Protein AF-A0AAV4E1U3-F1 (afdb_monomer_lite)

Secondary structure (DSSP, 8-state):
------HHHHHHHHHHH---HHHHHHHS-S-HHHHHHHHHHHHHHHHHHHHHHHHHHHHHHT------------SS-PPPP-EEE------TTTS-HHHHHT--GGGG--EEESSSS---

Radius of gyration: 37.72 Å; chains: 1; bounding box: 60×47×99 Å

Organism: NCBI:txid259542

pLDDT: mean 74.16, std 12.24, range [35.31, 95.44]

Sequence (120 aa):
MTKHTTAKDVIHEFTQSTSMHGVQHTMGHKSVWRRMVWSVLVIGFVAWAAHNVYHIVSDYNNNPVQTSVSSEYQSKMNFPAVTVCNLNRIRQSKAPQYLVRNLPSYIMVGKVDFGHGLVC

InterPro domains:
  IPR001873 Epithelial sodium channel [PF00858] (14-98)
  IPR001873 Epithelial sodium channel [PTHR11690] (5-97)

Structure (mmCIF, N/CA/C/O backbone):
data_AF-A0AAV4E1U3-F1
#
_entry.id   AF-A0AAV4E1U3-F1
#
loop_
_atom_site.group_PDB
_atom_site.id
_atom_site.type_symbol
_atom_site.label_atom_id
_atom_site.label_alt_id
_atom_site.label_comp_id
_atom_site.label_asym_id
_atom_site.label_entity_id
_atom_site.label_seq_id
_atom_site.pdbx_PDB_ins_code
_atom_site.Cartn_x
_atom_site.Cartn_y
_atom_site.Cartn_z
_atom_site.occupancy
_atom_site.B_iso_or_equiv
_atom_site.auth_seq_id
_atom_site.auth_comp_id
_atom_site.auth_asym_id
_atom_site.auth_atom_id
_atom_site.pdbx_PDB_model_num
ATOM 1 N N . MET A 1 1 ? -2.174 18.648 -46.207 1.00 35.31 1 MET A N 1
ATOM 2 C CA . MET A 1 1 ? -1.005 17.911 -46.734 1.00 35.31 1 MET A CA 1
ATOM 3 C C . MET A 1 1 ? -0.502 17.001 -45.624 1.00 35.31 1 MET A C 1
ATOM 5 O O . MET A 1 1 ? 0.053 17.489 -44.649 1.00 35.31 1 MET A O 1
ATOM 9 N N . THR A 1 2 ? -0.823 15.711 -45.691 1.00 46.22 2 THR A N 1
ATOM 10 C CA . THR A 1 2 ? -0.491 14.703 -44.674 1.00 46.22 2 THR A CA 1
ATOM 11 C C . THR A 1 2 ? 1.002 14.389 -44.735 1.00 46.22 2 THR A C 1
ATOM 13 O O . THR A 1 2 ? 1.466 13.700 -45.641 1.00 46.22 2 THR A O 1
ATOM 16 N N . LYS A 1 3 ? 1.780 14.951 -43.805 1.00 50.06 3 LYS A N 1
ATOM 17 C CA . LYS A 1 3 ? 3.215 14.676 -43.692 1.00 50.06 3 LYS A CA 1
ATOM 18 C C . LYS A 1 3 ? 3.355 13.219 -43.242 1.00 50.06 3 LYS A C 1
ATOM 20 O O . LYS A 1 3 ? 3.004 12.889 -42.115 1.00 50.06 3 LYS A O 1
ATOM 25 N N . HIS A 1 4 ? 3.794 12.335 -44.135 1.00 53.50 4 HIS A N 1
ATOM 26 C CA . HIS A 1 4 ? 4.155 10.968 -43.767 1.00 53.50 4 HIS A CA 1
ATOM 27 C C . HIS A 1 4 ? 5.456 11.027 -42.964 1.00 53.50 4 HIS A C 1
ATOM 29 O O . HIS A 1 4 ? 6.548 10.910 -43.514 1.00 53.50 4 HIS A O 1
ATOM 35 N N . THR A 1 5 ? 5.338 11.292 -41.665 1.00 60.22 5 THR A N 1
ATOM 36 C CA . THR A 1 5 ? 6.466 11.293 -40.739 1.00 60.22 5 THR A CA 1
ATOM 37 C C . THR A 1 5 ? 6.929 9.850 -40.605 1.00 60.22 5 THR A C 1
ATOM 39 O O . THR A 1 5 ? 6.261 9.013 -39.998 1.00 60.22 5 THR A O 1
ATOM 42 N N . THR A 1 6 ? 8.042 9.524 -41.255 1.00 74.38 6 THR A N 1
ATOM 43 C CA . THR A 1 6 ? 8.615 8.182 -41.181 1.00 74.38 6 THR A CA 1
ATOM 44 C C . THR A 1 6 ? 9.016 7.920 -39.730 1.00 74.38 6 THR A C 1
ATOM 46 O O . THR A 1 6 ? 9.484 8.830 -39.049 1.00 74.38 6 THR A O 1
ATOM 49 N N . ALA A 1 7 ? 8.883 6.682 -39.238 1.00 70.75 7 ALA A N 1
ATOM 50 C CA . ALA A 1 7 ? 9.243 6.332 -37.855 1.00 70.75 7 ALA A CA 1
ATOM 51 C C . ALA A 1 7 ? 10.664 6.793 -37.470 1.00 70.75 7 ALA A C 1
ATOM 53 O O . ALA A 1 7 ? 10.923 7.149 -36.326 1.00 70.75 7 ALA A O 1
ATOM 54 N N . LYS A 1 8 ? 11.576 6.852 -38.448 1.00 68.06 8 LYS A N 1
ATOM 55 C CA . LYS A 1 8 ? 12.935 7.381 -38.293 1.00 68.06 8 LYS A CA 1
ATOM 56 C C . LYS A 1 8 ? 12.973 8.872 -37.943 1.00 68.06 8 LYS A C 1
ATOM 58 O O . LYS A 1 8 ? 13.766 9.247 -37.088 1.00 68.06 8 LYS A O 1
ATOM 63 N N . ASP A 1 9 ? 12.124 9.687 -38.562 1.00 73.00 9 ASP A N 1
ATOM 64 C CA . ASP A 1 9 ? 12.058 11.133 -38.313 1.00 73.00 9 ASP A CA 1
ATOM 65 C C . ASP A 1 9 ? 11.474 11.411 -36.931 1.00 73.00 9 ASP A C 1
ATOM 67 O O . ASP A 1 9 ? 12.013 12.215 -36.177 1.00 73.00 9 ASP A O 1
ATOM 71 N N . VAL A 1 10 ? 10.437 10.653 -36.566 1.00 74.25 10 VAL A N 1
ATOM 72 C CA . VAL A 1 10 ? 9.807 10.704 -35.245 1.00 74.25 10 VAL A CA 1
ATOM 73 C C . VAL A 1 10 ? 10.829 10.354 -34.160 1.00 74.25 10 VAL A C 1
ATOM 75 O O . VAL A 1 10 ? 11.049 11.127 -33.236 1.00 74.25 10 VAL A O 1
ATOM 78 N N . ILE A 1 11 ? 11.536 9.230 -34.300 1.00 70.88 11 ILE A N 1
ATOM 79 C CA . ILE A 1 11 ? 12.568 8.807 -33.339 1.00 70.88 11 ILE A CA 1
ATOM 80 C C . ILE A 1 11 ? 13.720 9.820 -33.263 1.00 70.88 11 ILE A C 1
ATOM 82 O O . ILE A 1 11 ? 14.253 10.060 -32.178 1.00 70.88 11 ILE A O 1
ATOM 86 N N . HIS A 1 12 ? 14.108 10.426 -34.387 1.00 69.19 12 HIS A N 1
ATOM 87 C CA . HIS A 1 12 ? 15.159 11.440 -34.422 1.00 69.19 12 HIS A CA 1
ATOM 88 C C . HIS A 1 12 ? 14.745 12.715 -33.671 1.00 69.19 12 HIS A C 1
ATOM 90 O O . HIS A 1 12 ? 15.510 13.225 -32.853 1.00 69.19 12 HIS A O 1
ATOM 96 N N . GLU A 1 13 ? 13.517 13.189 -33.882 1.00 70.62 13 GLU A N 1
ATOM 97 C CA . GLU A 1 13 ? 12.947 14.349 -33.190 1.00 70.62 13 GLU A CA 1
ATOM 98 C C . GLU A 1 13 ? 12.749 14.081 -31.689 1.00 70.62 13 GLU A C 1
ATOM 100 O O . GLU A 1 13 ? 13.098 14.918 -30.854 1.00 70.62 13 GLU A O 1
ATOM 105 N N . PHE A 1 14 ? 12.309 12.874 -31.315 1.00 66.56 14 PHE A N 1
ATOM 106 C CA . PHE A 1 14 ? 12.202 12.450 -29.914 1.00 66.56 14 PHE A CA 1
ATOM 107 C C . PHE A 1 14 ? 13.565 12.334 -29.222 1.00 66.56 14 PHE A C 1
ATOM 109 O O . PHE A 1 14 ? 13.703 12.718 -28.065 1.00 66.56 14 PHE A O 1
ATOM 116 N N . THR A 1 15 ? 14.596 11.855 -29.920 1.00 66.94 15 THR A N 1
ATOM 117 C CA . THR A 1 15 ? 15.953 11.741 -29.353 1.00 66.94 15 THR A CA 1
ATOM 118 C C . THR A 1 15 ? 16.602 13.107 -29.117 1.00 66.94 15 THR A 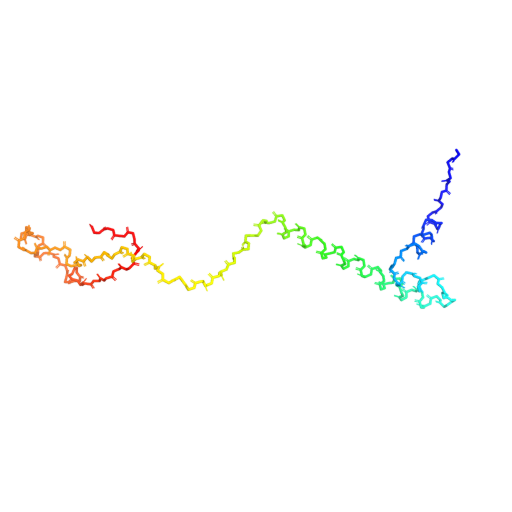C 1
ATOM 120 O O . THR A 1 15 ? 17.406 13.259 -28.199 1.00 66.94 15 THR A O 1
ATOM 123 N N . GLN A 1 16 ? 16.263 14.102 -29.940 1.00 66.81 16 GLN A N 1
ATOM 124 C CA . GLN A 1 16 ? 16.759 15.476 -29.819 1.00 66.81 16 GLN A CA 1
ATOM 125 C C . GLN A 1 16 ? 15.995 16.285 -28.760 1.00 66.81 16 GLN A C 1
ATOM 127 O O . GLN A 1 16 ? 16.597 17.112 -28.084 1.00 66.81 16 GLN A O 1
ATOM 132 N N . SER A 1 17 ? 14.689 16.046 -28.609 1.00 63.25 17 SER A N 1
ATOM 133 C CA . SER A 1 17 ? 13.814 16.808 -27.705 1.00 63.25 17 SER A CA 1
ATOM 134 C C . SER A 1 17 ? 13.703 16.227 -26.293 1.00 63.25 17 SER A C 1
ATOM 136 O O . SER A 1 17 ? 13.259 16.925 -25.382 1.00 63.25 17 SER A O 1
ATOM 138 N N . THR A 1 18 ? 14.094 14.967 -26.077 1.00 67.12 18 THR A N 1
ATOM 139 C CA . THR A 1 18 ? 14.006 14.344 -24.755 1.00 67.12 18 THR A CA 1
ATOM 140 C C . THR A 1 18 ? 15.220 14.681 -23.882 1.00 67.12 18 THR A C 1
ATOM 142 O O . THR A 1 18 ? 16.368 14.524 -24.295 1.00 67.12 18 THR A O 1
ATOM 145 N N . SER A 1 19 ? 14.980 15.065 -22.624 1.00 63.28 19 SER A N 1
ATOM 146 C CA . SER A 1 19 ? 16.028 15.256 -21.602 1.00 63.28 19 SER A CA 1
ATOM 147 C C . SER A 1 19 ? 16.649 13.937 -21.113 1.00 63.28 19 SER A C 1
ATOM 149 O O . SER A 1 19 ? 17.448 13.928 -20.175 1.00 63.28 19 SER A O 1
ATOM 151 N N . MET A 1 20 ? 16.282 12.796 -21.706 1.00 61.09 20 MET A N 1
ATOM 152 C CA . MET A 1 20 ? 16.857 11.491 -21.391 1.00 61.09 20 MET A CA 1
ATOM 153 C C . MET A 1 20 ? 18.257 11.377 -22.014 1.00 61.09 20 MET A C 1
ATOM 155 O O . MET A 1 20 ? 18.430 10.926 -23.146 1.00 61.09 20 MET A O 1
ATOM 159 N N . HIS A 1 21 ? 19.267 11.779 -21.238 1.00 65.00 21 HIS A N 1
ATOM 160 C CA . HIS A 1 21 ? 20.677 11.921 -21.635 1.00 65.00 21 HIS A CA 1
ATOM 161 C C . HIS A 1 21 ? 21.285 10.663 -22.305 1.00 65.00 21 HIS A C 1
ATOM 163 O O . HIS A 1 21 ? 22.257 10.760 -23.052 1.00 65.00 21 HIS A O 1
ATOM 169 N N . GLY A 1 22 ? 20.709 9.473 -22.088 1.00 61.44 22 GLY A N 1
ATOM 170 C CA . GLY A 1 22 ? 21.175 8.213 -22.685 1.00 61.44 22 GLY A CA 1
ATOM 171 C C . GLY A 1 22 ? 20.806 8.006 -24.163 1.00 61.44 22 GLY A C 1
ATOM 172 O O . GLY A 1 22 ? 21.531 7.322 -24.888 1.00 61.44 22 GLY A O 1
ATOM 173 N N . VAL A 1 23 ? 19.718 8.608 -24.659 1.00 64.31 23 VAL A N 1
ATOM 174 C CA . VAL A 1 23 ? 19.243 8.354 -26.038 1.00 64.31 23 VAL A CA 1
ATOM 175 C C . VAL A 1 23 ? 20.165 9.013 -27.071 1.00 64.31 23 VAL A C 1
ATOM 177 O O . VAL A 1 23 ? 20.459 8.428 -28.115 1.00 64.31 23 VAL A O 1
ATOM 180 N N . GLN A 1 24 ? 20.748 10.167 -26.738 1.00 64.19 24 GLN A N 1
ATOM 181 C CA . GLN A 1 24 ? 21.707 10.883 -27.588 1.00 64.19 24 GLN A CA 1
ATOM 182 C C . GLN A 1 24 ? 22.990 10.068 -27.853 1.00 64.19 24 GLN A C 1
ATOM 184 O O . GLN A 1 24 ? 23.518 10.069 -28.970 1.00 64.19 24 GLN A O 1
ATOM 189 N N . HIS A 1 25 ? 23.451 9.280 -26.872 1.00 64.56 25 HIS A N 1
ATOM 190 C CA . HIS A 1 25 ? 24.597 8.369 -27.026 1.00 64.56 25 HIS A CA 1
ATOM 191 C C . HIS A 1 25 ? 24.319 7.179 -27.958 1.00 64.56 25 HIS A C 1
ATOM 193 O O . HIS A 1 25 ? 25.249 6.574 -28.498 1.00 64.56 25 HIS A O 1
ATOM 199 N N . THR A 1 26 ? 23.042 6.879 -28.203 1.00 63.28 26 THR A N 1
ATOM 200 C CA . THR A 1 26 ? 22.609 5.797 -29.092 1.00 63.28 26 THR A CA 1
ATOM 201 C C . THR A 1 26 ? 22.675 6.214 -30.570 1.00 63.28 26 THR A C 1
ATOM 203 O O . THR A 1 26 ? 22.784 5.361 -31.448 1.00 63.28 26 THR A O 1
ATOM 206 N N . MET A 1 27 ? 22.665 7.517 -30.881 1.00 62.31 27 MET A N 1
ATOM 207 C CA . MET A 1 27 ? 22.671 8.019 -32.267 1.00 62.31 27 MET A CA 1
ATOM 208 C C . MET A 1 27 ? 23.988 8.695 -32.693 1.00 62.31 27 MET A C 1
ATOM 210 O O . MET A 1 27 ? 24.282 8.724 -33.884 1.00 62.31 27 MET A O 1
ATOM 214 N N . GLY A 1 28 ? 24.816 9.181 -31.759 1.00 62.91 28 GLY A N 1
ATOM 215 C CA . GLY A 1 28 ? 26.007 9.994 -32.069 1.00 62.91 28 GLY A CA 1
ATOM 216 C C . GLY A 1 28 ? 27.315 9.252 -32.398 1.00 62.91 28 GLY A C 1
ATOM 217 O O . GLY A 1 28 ? 28.338 9.892 -32.638 1.00 62.91 28 GLY A O 1
ATOM 218 N N . HIS A 1 29 ? 27.353 7.916 -32.391 1.00 64.12 29 HIS A N 1
ATOM 219 C CA . HIS A 1 29 ? 28.615 7.165 -32.437 1.00 64.12 29 HIS A CA 1
ATOM 220 C C . HIS A 1 29 ? 28.777 6.254 -33.666 1.00 64.12 29 HIS A C 1
ATOM 222 O O . HIS A 1 29 ? 27.928 5.415 -33.944 1.00 64.12 29 HIS A O 1
ATOM 228 N N . LYS A 1 30 ? 29.934 6.359 -34.353 1.00 63.34 30 LYS A N 1
ATOM 229 C CA . LYS A 1 30 ? 30.292 5.541 -35.535 1.00 63.34 30 LYS A CA 1
ATOM 230 C C . LYS A 1 30 ? 30.435 4.037 -35.255 1.00 63.34 30 LYS A C 1
ATOM 232 O O . LYS A 1 30 ? 30.302 3.241 -36.176 1.00 63.34 30 LYS A O 1
ATOM 237 N N . SER A 1 31 ? 30.733 3.640 -34.016 1.00 74.31 31 SER A N 1
ATOM 238 C CA . SER A 1 31 ? 30.904 2.225 -33.659 1.00 74.31 31 SER A CA 1
ATOM 239 C C . SER A 1 31 ? 29.560 1.570 -33.339 1.00 74.31 31 SER A C 1
ATOM 241 O O . SER A 1 31 ? 28.895 1.938 -32.367 1.00 74.31 31 SER A O 1
ATOM 243 N N . VAL A 1 32 ? 29.194 0.567 -34.141 1.00 75.31 32 VAL A N 1
ATOM 244 C CA . VAL A 1 32 ? 27.947 -0.208 -34.015 1.00 75.31 32 VAL A CA 1
ATOM 245 C C . VAL A 1 32 ? 27.850 -0.905 -32.654 1.00 75.31 32 VAL A C 1
ATOM 247 O O . VAL A 1 32 ? 26.779 -0.923 -32.055 1.00 75.31 32 VAL A O 1
ATOM 250 N N . TRP A 1 33 ? 28.969 -1.397 -32.112 1.00 78.25 33 TRP A N 1
ATOM 251 C CA . TRP A 1 33 ? 29.007 -2.060 -30.804 1.00 78.25 33 TRP A CA 1
ATOM 252 C C . TRP A 1 33 ? 28.522 -1.148 -29.673 1.00 78.25 33 TRP A C 1
ATOM 254 O O . TRP A 1 33 ? 27.635 -1.506 -28.901 1.00 78.25 33 TRP A O 1
ATOM 264 N N . ARG A 1 34 ? 29.052 0.078 -29.617 1.00 77.88 34 ARG A N 1
ATOM 265 C CA . ARG A 1 34 ? 28.685 1.049 -28.581 1.00 77.88 34 ARG A CA 1
ATOM 266 C C . ARG A 1 34 ? 27.208 1.437 -28.683 1.00 77.88 34 ARG A C 1
ATOM 268 O O . ARG A 1 34 ? 26.544 1.566 -27.662 1.00 77.88 34 ARG A O 1
ATOM 275 N N . ARG A 1 35 ? 26.679 1.552 -29.903 1.00 78.06 35 ARG A N 1
ATOM 276 C CA . ARG A 1 35 ? 25.256 1.814 -30.152 1.00 78.06 35 ARG A CA 1
ATOM 277 C C . ARG A 1 35 ? 24.354 0.688 -29.642 1.00 78.06 35 ARG A C 1
ATOM 279 O O . ARG A 1 35 ? 23.318 0.980 -29.051 1.00 78.06 35 ARG A O 1
ATOM 286 N N . MET A 1 36 ? 24.748 -0.571 -29.831 1.00 80.94 36 MET A N 1
ATOM 287 C CA . MET A 1 36 ? 23.991 -1.721 -29.323 1.00 80.94 36 MET A CA 1
A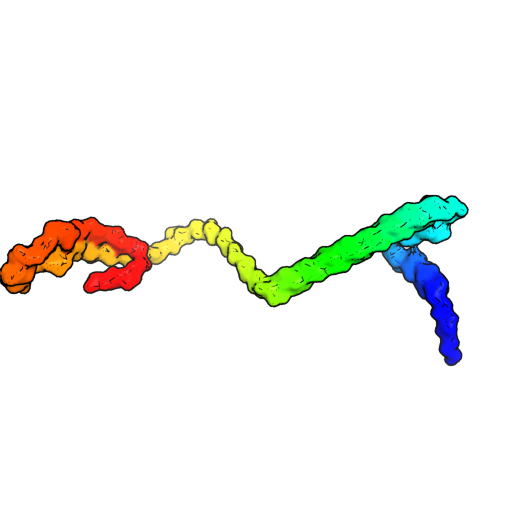TOM 288 C C . MET A 1 36 ? 23.957 -1.732 -27.796 1.00 80.94 36 MET A C 1
ATOM 290 O O . MET A 1 36 ? 22.878 -1.834 -27.223 1.00 80.94 36 MET A O 1
ATOM 294 N N . VAL A 1 37 ? 25.103 -1.532 -27.137 1.00 84.94 37 VAL A N 1
ATOM 295 C CA . VAL A 1 37 ? 25.179 -1.476 -25.666 1.00 84.94 37 VAL A CA 1
ATOM 296 C C . VAL A 1 37 ? 24.260 -0.388 -25.103 1.00 84.94 37 VAL A C 1
ATOM 298 O O . VAL A 1 37 ? 23.445 -0.671 -24.229 1.00 84.94 37 VAL A O 1
ATOM 301 N N . TRP A 1 38 ? 24.317 0.832 -25.644 1.00 80.56 38 TRP A N 1
ATOM 302 C CA . TRP A 1 38 ? 23.434 1.918 -25.202 1.00 80.56 38 TRP A CA 1
ATOM 303 C C . TRP A 1 38 ? 21.956 1.643 -25.491 1.00 80.56 38 TRP A C 1
ATOM 305 O O . TRP A 1 38 ? 21.114 1.944 -24.651 1.00 80.56 38 TRP A O 1
ATOM 315 N N . SER A 1 39 ? 21.638 1.003 -26.621 1.00 81.19 39 SER A N 1
ATOM 316 C CA . SER A 1 39 ? 20.259 0.610 -26.943 1.00 81.19 39 SER A CA 1
ATOM 317 C C . SER A 1 39 ? 19.712 -0.392 -25.926 1.00 81.19 39 SER A C 1
ATOM 319 O O . SER A 1 39 ? 18.609 -0.205 -25.421 1.00 81.19 39 SER A O 1
ATOM 321 N N . VAL A 1 40 ? 20.488 -1.430 -25.590 1.00 86.62 40 VAL A N 1
ATOM 322 C CA . VAL A 1 40 ? 20.085 -2.436 -24.595 1.00 86.62 40 VAL A CA 1
ATOM 323 C C . VAL A 1 40 ? 19.890 -1.796 -23.226 1.00 86.62 40 VAL A C 1
ATOM 325 O O . VAL A 1 40 ? 18.893 -2.076 -22.568 1.00 86.62 40 VAL A O 1
ATOM 328 N N . LEU A 1 41 ? 20.791 -0.901 -22.815 1.00 86.38 41 LEU A N 1
ATOM 329 C CA . LEU A 1 41 ? 20.664 -0.189 -21.544 1.00 86.38 41 LEU A CA 1
ATOM 330 C C . LEU A 1 41 ? 19.393 0.661 -21.496 1.00 86.38 41 LEU A C 1
ATOM 332 O O . LEU A 1 41 ? 18.632 0.558 -20.539 1.00 86.38 41 LEU A O 1
ATOM 336 N N . VAL A 1 42 ? 19.125 1.459 -22.533 1.00 84.81 42 VAL A N 1
ATOM 337 C CA . VAL A 1 42 ? 17.918 2.298 -22.598 1.00 84.81 42 VAL A CA 1
ATOM 338 C C . VAL A 1 42 ? 16.654 1.440 -22.563 1.00 84.81 42 VAL A C 1
ATOM 340 O O . VAL A 1 42 ? 15.750 1.729 -21.786 1.00 84.81 42 VAL A O 1
ATOM 343 N N . ILE A 1 43 ? 16.600 0.356 -23.342 1.00 86.81 43 ILE A N 1
ATOM 344 C CA . ILE A 1 43 ? 15.457 -0.569 -23.338 1.00 86.81 43 ILE A CA 1
ATOM 345 C C . ILE A 1 43 ? 15.281 -1.204 -21.952 1.00 86.81 43 ILE A C 1
ATOM 347 O O . ILE A 1 43 ? 14.161 -1.267 -21.449 1.00 86.81 43 ILE A O 1
ATOM 351 N N . GLY A 1 44 ? 16.376 -1.621 -21.312 1.00 91.31 44 GLY A N 1
ATOM 352 C CA . GLY A 1 44 ? 16.363 -2.176 -19.961 1.00 91.31 44 GLY A CA 1
ATOM 353 C C . GLY A 1 44 ? 15.808 -1.192 -18.931 1.00 91.31 44 GLY A C 1
ATOM 354 O O . GLY A 1 44 ? 14.918 -1.549 -18.162 1.00 91.31 44 GLY A O 1
ATOM 355 N N . PHE A 1 45 ? 16.261 0.065 -18.955 1.00 88.50 45 PHE A N 1
ATOM 356 C CA . PHE A 1 45 ? 15.746 1.107 -18.064 1.00 88.50 45 PHE A CA 1
ATOM 357 C C . PHE A 1 45 ? 14.267 1.411 -18.307 1.00 88.50 45 PHE A C 1
ATOM 359 O O . PHE A 1 45 ? 13.523 1.582 -17.345 1.00 88.50 45 PHE A O 1
ATOM 366 N N . VAL A 1 46 ? 13.818 1.438 -19.565 1.00 89.06 46 VAL A N 1
ATOM 367 C CA . VAL A 1 46 ? 12.403 1.657 -19.901 1.00 89.06 46 VAL A CA 1
ATOM 368 C C . VAL A 1 46 ? 11.534 0.506 -19.392 1.00 89.06 46 VAL A C 1
ATOM 370 O O . VAL A 1 46 ? 10.499 0.752 -18.773 1.00 89.06 46 VAL A O 1
ATOM 373 N N . ALA A 1 47 ? 11.962 -0.742 -19.593 1.00 93.00 47 ALA A N 1
ATOM 374 C CA . ALA A 1 47 ? 11.250 -1.911 -19.083 1.00 93.00 47 ALA A CA 1
ATOM 375 C C . ALA A 1 47 ? 11.180 -1.905 -17.547 1.00 93.00 47 ALA A C 1
ATOM 377 O O . ALA A 1 47 ? 10.117 -2.138 -16.970 1.00 93.00 47 ALA A O 1
ATOM 378 N N . TRP A 1 48 ? 12.289 -1.570 -16.883 1.00 93.62 48 TRP A N 1
ATOM 379 C CA . TRP A 1 48 ? 12.345 -1.452 -15.428 1.00 93.62 48 TRP A CA 1
ATOM 380 C C . TRP A 1 48 ? 11.429 -0.343 -14.905 1.00 93.62 48 TRP A C 1
ATOM 382 O O . TRP A 1 48 ? 10.680 -0.551 -13.951 1.00 93.62 48 TRP A O 1
ATOM 392 N N . ALA A 1 49 ? 11.441 0.827 -15.545 1.00 91.56 49 ALA A N 1
ATOM 393 C CA . ALA A 1 49 ? 10.568 1.938 -15.189 1.00 91.56 49 ALA A CA 1
ATOM 394 C C . ALA A 1 49 ? 9.088 1.555 -15.335 1.00 91.56 49 ALA A C 1
ATOM 396 O O . ALA A 1 49 ? 8.308 1.790 -14.416 1.00 91.56 49 ALA A O 1
ATOM 397 N N . ALA A 1 50 ? 8.709 0.897 -16.435 1.00 94.62 50 ALA A N 1
ATOM 398 C CA . ALA A 1 50 ? 7.345 0.410 -16.637 1.00 94.62 50 ALA A CA 1
ATOM 399 C C . ALA A 1 50 ? 6.920 -0.592 -15.549 1.00 94.62 50 ALA A C 1
ATOM 401 O O . ALA A 1 50 ? 5.807 -0.501 -15.031 1.00 94.62 50 ALA A O 1
ATOM 402 N N . HIS A 1 51 ? 7.817 -1.500 -15.151 1.00 95.44 51 HIS A N 1
ATOM 403 C CA . HIS A 1 51 ? 7.566 -2.437 -14.055 1.00 95.44 51 HIS A CA 1
ATOM 404 C C . HIS A 1 51 ? 7.344 -1.723 -12.711 1.00 95.44 51 HIS A C 1
ATOM 406 O O . HIS A 1 51 ? 6.411 -2.055 -11.983 1.00 95.44 51 HIS A O 1
ATOM 412 N N . ASN A 1 52 ? 8.148 -0.700 -12.402 1.00 93.25 52 ASN A N 1
ATOM 413 C CA . ASN A 1 52 ? 7.978 0.093 -11.181 1.00 93.25 52 ASN A CA 1
ATOM 414 C C . ASN A 1 52 ? 6.648 0.852 -11.181 1.00 93.25 52 ASN A C 1
ATOM 416 O O . ASN A 1 52 ? 5.940 0.843 -10.179 1.00 93.25 52 ASN A O 1
ATOM 420 N N . VAL A 1 53 ? 6.277 1.466 -12.307 1.00 95.38 53 VAL A N 1
ATOM 421 C CA . VAL A 1 53 ? 4.987 2.158 -12.443 1.00 95.38 53 VAL A CA 1
ATOM 422 C C . VAL A 1 53 ? 3.827 1.189 -12.227 1.00 95.38 53 VAL A C 1
ATOM 424 O O . VAL A 1 53 ? 2.897 1.521 -11.498 1.00 95.38 53 VAL A O 1
ATOM 427 N N . TYR A 1 54 ? 3.893 -0.018 -12.797 1.00 95.31 54 TYR A N 1
ATOM 428 C CA . TYR A 1 54 ? 2.887 -1.053 -12.557 1.00 95.31 54 TYR A CA 1
ATOM 429 C C . TYR A 1 54 ? 2.740 -1.370 -11.064 1.00 95.31 54 TYR A C 1
ATOM 431 O O . TYR A 1 54 ? 1.620 -1.412 -10.557 1.00 95.31 54 TYR A O 1
ATOM 439 N N . HIS A 1 55 ? 3.857 -1.535 -10.351 1.00 91.56 55 HIS A N 1
ATOM 440 C CA . HIS A 1 55 ? 3.844 -1.818 -8.917 1.00 91.56 55 HIS A CA 1
ATOM 441 C C . HIS A 1 55 ? 3.218 -0.675 -8.112 1.00 91.56 55 HIS A C 1
ATOM 443 O O . HIS A 1 55 ? 2.318 -0.912 -7.315 1.00 91.56 55 HIS A O 1
ATOM 449 N N . ILE A 1 56 ? 3.619 0.569 -8.392 1.00 90.75 56 ILE A N 1
ATOM 450 C CA . ILE A 1 56 ? 3.083 1.768 -7.732 1.00 90.75 56 ILE A CA 1
ATOM 451 C C . ILE A 1 56 ? 1.571 1.887 -7.955 1.00 90.75 56 ILE A C 1
ATOM 453 O O . ILE A 1 56 ? 0.827 2.170 -7.021 1.00 90.75 56 ILE A O 1
ATOM 457 N N . VAL A 1 57 ? 1.101 1.664 -9.186 1.00 91.88 57 VAL A N 1
ATOM 458 C CA . VAL A 1 57 ? -0.329 1.749 -9.523 1.00 91.88 57 VAL A CA 1
ATOM 459 C C . VAL A 1 57 ? -1.119 0.611 -8.879 1.00 91.88 57 VAL A C 1
ATOM 461 O O . VAL A 1 57 ? -2.210 0.841 -8.362 1.00 91.88 57 VAL A O 1
ATOM 464 N N . SER A 1 58 ? -0.575 -0.607 -8.882 1.00 90.56 58 SER A N 1
ATOM 465 C CA . SER A 1 58 ? -1.169 -1.755 -8.193 1.00 90.56 58 SER A CA 1
ATOM 466 C C . SER A 1 58 ? -1.306 -1.478 -6.697 1.00 90.56 58 SER A C 1
ATOM 468 O O . SER A 1 58 ? -2.390 -1.626 -6.136 1.00 90.56 58 SER A O 1
ATOM 470 N N . ASP A 1 59 ? -0.233 -1.009 -6.063 1.00 86.88 59 ASP A N 1
ATOM 471 C CA . ASP A 1 59 ? -0.226 -0.671 -4.645 1.00 86.88 59 ASP A CA 1
ATOM 472 C C . ASP A 1 59 ? -1.198 0.469 -4.338 1.00 86.88 59 ASP A C 1
ATOM 474 O O . ASP A 1 59 ? -1.914 0.390 -3.349 1.00 86.88 59 ASP A O 1
ATOM 478 N N . TYR A 1 60 ? -1.322 1.477 -5.205 1.00 85.69 60 TYR A N 1
ATOM 479 C CA . TYR A 1 60 ? -2.327 2.533 -5.060 1.00 85.69 60 TYR A CA 1
ATOM 480 C C . TYR A 1 60 ? -3.766 1.992 -5.137 1.00 85.69 60 TYR A C 1
ATOM 482 O O . TYR A 1 60 ? -4.599 2.314 -4.287 1.00 85.69 60 TYR A O 1
ATOM 490 N N . ASN A 1 61 ? -4.058 1.120 -6.107 1.00 87.19 61 ASN A N 1
ATOM 491 C CA . ASN A 1 61 ? -5.385 0.519 -6.285 1.00 87.19 61 ASN A CA 1
ATOM 492 C C . ASN A 1 61 ? -5.789 -0.409 -5.131 1.00 87.19 61 ASN A C 1
ATOM 494 O O . ASN A 1 61 ? -6.980 -0.600 -4.884 1.00 87.19 61 ASN A O 1
ATOM 498 N N . ASN A 1 62 ? -4.818 -0.954 -4.397 1.00 83.56 62 ASN A N 1
ATOM 499 C CA . ASN A 1 62 ? -5.067 -1.754 -3.200 1.00 83.56 62 ASN A CA 1
ATOM 500 C C . ASN A 1 62 ? -5.527 -0.917 -1.990 1.00 83.56 62 ASN A C 1
ATOM 502 O O . ASN A 1 62 ? -5.765 -1.482 -0.926 1.00 83.56 62 ASN A O 1
ATOM 506 N N . ASN A 1 63 ? -5.687 0.406 -2.143 1.00 72.19 63 ASN A N 1
ATOM 507 C CA . ASN A 1 63 ? -6.127 1.339 -1.099 1.00 72.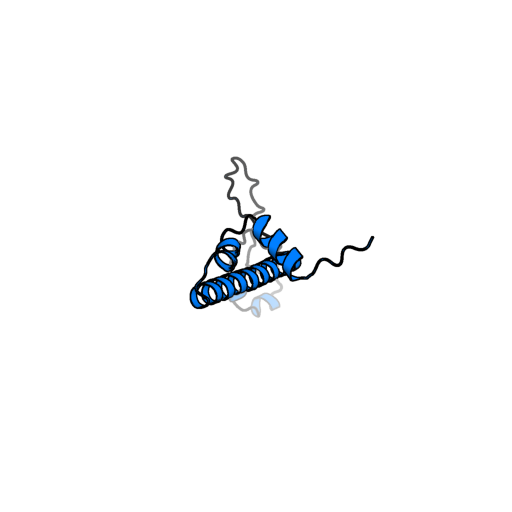19 63 ASN A CA 1
ATOM 508 C C . ASN A 1 63 ? -5.394 1.140 0.249 1.00 72.19 63 ASN A C 1
ATOM 510 O O . ASN A 1 63 ? -6.046 0.968 1.285 1.00 72.19 63 ASN A O 1
ATOM 514 N N . PRO A 1 64 ? -4.048 1.131 0.275 1.00 76.38 64 PRO A N 1
ATOM 515 C CA . PRO A 1 64 ? -3.296 0.890 1.493 1.00 76.38 64 PRO A CA 1
ATOM 516 C C . PRO A 1 64 ? -3.542 2.032 2.477 1.00 76.38 64 PRO A C 1
ATOM 518 O O . PRO A 1 64 ? -3.219 3.193 2.221 1.00 76.38 64 PRO A O 1
ATOM 521 N N . VAL A 1 65 ? -4.117 1.697 3.629 1.00 70.94 65 VAL A N 1
ATOM 522 C CA . VAL A 1 65 ? -4.372 2.662 4.696 1.00 70.94 65 VAL A CA 1
ATOM 523 C C . VAL A 1 65 ? -3.071 2.867 5.469 1.00 70.94 65 VAL A C 1
ATOM 525 O O . VAL A 1 65 ? -2.679 2.032 6.283 1.00 70.94 65 VAL A O 1
ATOM 528 N N . GLN A 1 66 ? -2.376 3.973 5.204 1.00 64.44 66 GLN A N 1
ATOM 529 C CA . GLN A 1 66 ? -1.182 4.333 5.966 1.00 64.44 66 GLN A CA 1
ATOM 530 C C . GLN A 1 66 ? -1.595 4.823 7.355 1.00 64.44 66 GLN A C 1
ATOM 532 O O . GLN A 1 66 ? -2.106 5.930 7.515 1.00 64.44 66 GLN A O 1
ATOM 537 N N . THR A 1 67 ? -1.395 3.983 8.370 1.00 70.19 67 THR A N 1
ATOM 538 C CA . THR A 1 67 ? -1.689 4.342 9.762 1.00 70.19 67 THR A CA 1
ATOM 539 C C . THR A 1 67 ? -0.474 5.041 10.364 1.00 70.19 67 THR A C 1
ATOM 541 O O . THR A 1 67 ? 0.504 4.398 10.738 1.00 70.19 67 THR A O 1
ATOM 544 N N . SER A 1 68 ? -0.516 6.369 10.454 1.00 60.16 68 SER A N 1
ATOM 545 C CA . SER A 1 68 ? 0.507 7.152 11.149 1.00 60.16 68 SER A CA 1
ATOM 546 C C . SER A 1 68 ? 0.259 7.118 12.660 1.00 60.16 68 SER A C 1
ATOM 548 O O . SER A 1 68 ? -0.698 7.721 13.146 1.00 60.16 68 SER A O 1
ATOM 550 N N . VAL A 1 69 ? 1.121 6.432 13.413 1.00 64.50 69 VAL A N 1
A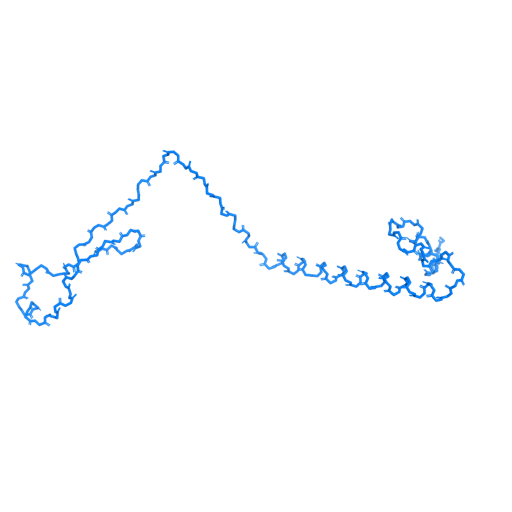TOM 551 C CA . VAL A 1 69 ? 1.080 6.435 14.883 1.00 64.50 69 VAL A CA 1
ATOM 552 C C . VAL A 1 69 ? 1.909 7.614 15.389 1.00 64.50 69 VAL A C 1
ATOM 554 O O . VAL A 1 69 ? 3.136 7.582 15.338 1.00 64.50 69 VAL A O 1
ATOM 557 N N . SER A 1 70 ? 1.236 8.664 15.859 1.00 68.25 70 SER A N 1
ATOM 558 C CA . SER A 1 70 ? 1.872 9.806 16.524 1.00 68.25 70 SER A CA 1
ATOM 559 C C . SER A 1 70 ? 1.636 9.715 18.031 1.00 68.25 70 SER A C 1
ATOM 561 O O . SER A 1 70 ? 0.493 9.604 18.474 1.00 68.25 70 SER A O 1
ATOM 563 N N . SER A 1 71 ? 2.712 9.738 18.820 1.00 65.81 71 SER A N 1
ATOM 564 C CA . SER A 1 71 ? 2.650 9.738 20.285 1.00 65.81 71 SER A CA 1
ATOM 565 C C . SER A 1 71 ? 2.710 11.174 20.793 1.00 65.81 71 SER A C 1
ATOM 567 O O . SER A 1 71 ? 3.791 11.716 21.019 1.00 65.81 71 SER A O 1
ATOM 569 N N . GLU A 1 72 ? 1.549 11.796 20.968 1.00 75.69 72 GLU A N 1
ATOM 570 C CA . GLU A 1 72 ? 1.443 13.123 21.570 1.00 75.69 72 GLU A CA 1
ATOM 571 C C . GLU A 1 72 ? 1.219 13.004 23.085 1.00 75.69 72 GLU A C 1
ATOM 573 O O . GLU A 1 72 ? 0.270 12.365 23.546 1.00 75.69 72 GLU A O 1
ATOM 578 N N . TYR A 1 73 ? 2.097 13.623 23.877 1.00 70.88 73 TYR A N 1
ATOM 579 C CA . TYR A 1 73 ? 1.946 13.688 25.329 1.00 70.88 73 TYR A CA 1
ATOM 580 C C . TYR A 1 73 ? 0.917 14.762 25.691 1.00 70.88 73 TYR A C 1
ATOM 582 O O . TYR A 1 73 ? 1.238 15.943 25.811 1.00 70.88 73 TYR A O 1
ATOM 590 N N . GLN A 1 74 ? -0.334 14.344 25.869 1.00 75.94 74 GLN A N 1
ATOM 591 C CA . GLN A 1 74 ? -1.406 15.229 26.318 1.00 75.94 74 GLN A CA 1
ATOM 592 C C . GLN A 1 74 ? -1.256 15.543 27.817 1.00 75.94 74 GLN A C 1
ATOM 594 O O . GLN A 1 74 ? -1.164 14.639 28.646 1.00 75.94 74 GLN A O 1
ATOM 599 N N . SER A 1 75 ? -1.257 16.832 28.179 1.00 76.12 75 SER A N 1
ATOM 600 C CA . SER A 1 75 ? -1.096 17.303 29.571 1.00 76.12 75 SER A CA 1
ATOM 601 C C . SER A 1 75 ? -2.306 17.007 30.467 1.00 76.12 75 SER A C 1
ATOM 603 O O . SER A 1 75 ? -2.190 16.990 31.692 1.00 76.12 75 SER A O 1
ATOM 605 N N . LYS A 1 76 ? -3.471 16.753 29.862 1.00 75.44 76 LYS A N 1
ATOM 606 C CA . LYS A 1 76 ? -4.686 16.278 30.527 1.00 75.44 76 LYS A CA 1
ATOM 607 C C . LYS A 1 76 ? -5.274 15.131 29.711 1.00 75.44 76 LYS A C 1
ATOM 609 O O . LYS A 1 76 ? -5.593 15.308 28.540 1.00 75.44 76 LYS A O 1
ATOM 614 N N . MET A 1 77 ? -5.434 13.973 30.342 1.00 80.81 77 MET A N 1
ATOM 615 C CA . MET A 1 77 ? -6.041 12.778 29.755 1.00 80.81 77 MET A CA 1
ATOM 616 C C . MET A 1 77 ? -7.243 12.368 30.606 1.00 80.81 77 MET A C 1
ATOM 618 O O . MET A 1 77 ? -7.171 12.401 31.835 1.00 80.81 77 MET A O 1
ATOM 622 N N . ASN A 1 78 ? -8.348 11.987 29.961 1.00 84.19 78 ASN A N 1
ATOM 623 C CA . ASN A 1 78 ? -9.498 11.440 30.673 1.00 84.19 78 ASN A CA 1
ATOM 624 C C . ASN A 1 78 ? -9.107 10.102 31.298 1.00 84.19 78 ASN A C 1
ATOM 626 O O . ASN A 1 78 ? -8.621 9.206 30.607 1.00 84.19 78 ASN A O 1
ATOM 630 N N . PHE A 1 79 ? -9.324 9.973 32.605 1.00 84.12 79 PHE A N 1
ATOM 631 C CA . PHE A 1 79 ? -9.104 8.710 33.293 1.00 84.12 79 PHE A CA 1
ATOM 632 C C . PHE A 1 79 ? -10.058 7.648 32.717 1.00 84.12 79 PHE A C 1
ATOM 634 O O . PHE A 1 79 ? -11.254 7.930 32.580 1.00 84.12 79 PHE A O 1
ATOM 641 N N . PRO A 1 80 ? -9.561 6.457 32.337 1.00 84.00 80 PRO A N 1
ATOM 642 C CA . PRO A 1 80 ? -10.401 5.427 31.746 1.00 84.00 80 PRO A CA 1
ATOM 643 C C . PRO A 1 80 ? -11.414 4.902 32.766 1.00 84.00 80 PRO A C 1
ATOM 645 O O . PRO A 1 80 ? -11.221 4.993 33.979 1.00 84.00 80 PRO A O 1
ATOM 648 N N . ALA A 1 81 ? -12.495 4.302 32.275 1.00 83.25 81 ALA A N 1
ATOM 649 C CA . ALA A 1 81 ? -13.415 3.587 33.146 1.00 83.25 81 ALA A CA 1
ATOM 650 C C . ALA A 1 81 ? -12.689 2.391 33.784 1.00 83.25 81 ALA A C 1
ATOM 652 O O . ALA A 1 81 ? -12.163 1.526 33.081 1.00 83.25 81 ALA A O 1
ATOM 653 N N . VAL A 1 82 ? -12.659 2.349 35.116 1.00 81.38 82 VAL A N 1
ATOM 654 C CA . VAL A 1 82 ? -12.118 1.217 35.875 1.00 81.38 82 VAL A CA 1
ATOM 655 C C . VAL A 1 82 ? -13.281 0.381 36.380 1.00 81.38 82 VAL A C 1
ATOM 657 O O . VAL A 1 82 ? -14.073 0.836 37.205 1.00 81.38 82 VAL A O 1
ATOM 660 N N . THR A 1 83 ? -13.369 -0.854 35.897 1.00 81.50 83 THR A N 1
ATOM 661 C CA . THR A 1 83 ? -14.357 -1.825 36.364 1.00 81.50 83 THR A CA 1
ATOM 662 C C . THR A 1 83 ? -13.684 -2.777 37.342 1.00 81.50 83 THR A C 1
ATOM 664 O O . THR A 1 83 ? -12.781 -3.529 36.981 1.00 81.50 83 THR A O 1
ATOM 667 N N . VAL A 1 84 ? -14.126 -2.750 38.600 1.00 78.31 84 VAL A N 1
ATOM 668 C CA . VAL A 1 84 ? -13.679 -3.707 39.616 1.00 78.31 84 VAL A CA 1
ATOM 669 C C . VAL A 1 84 ? -14.741 -4.782 39.763 1.00 78.31 84 VAL A C 1
ATOM 671 O O . VAL A 1 84 ? -15.836 -4.534 40.264 1.00 78.31 84 VAL A O 1
ATOM 674 N N . CYS A 1 85 ? -14.392 -5.988 39.337 1.00 77.69 85 CYS A N 1
ATOM 675 C CA . CYS A 1 85 ? -15.241 -7.157 39.449 1.00 77.69 85 CYS A CA 1
ATOM 676 C C . CYS A 1 85 ? -14.756 -8.054 40.586 1.00 77.69 85 CYS A C 1
ATOM 678 O O . CYS A 1 85 ? -13.600 -8.475 40.626 1.00 77.69 85 CYS A O 1
ATOM 680 N N . ASN A 1 86 ? -15.661 -8.395 41.504 1.00 79.31 86 ASN A N 1
ATOM 681 C CA . ASN A 1 86 ? -15.393 -9.498 42.411 1.00 79.31 86 ASN A CA 1
ATOM 682 C C . ASN A 1 86 ? -15.502 -10.792 41.607 1.00 79.31 86 ASN A C 1
ATOM 684 O O . ASN A 1 86 ? -16.591 -11.161 41.176 1.00 79.31 86 ASN A O 1
ATOM 688 N N . LEU A 1 87 ? -14.390 -11.489 4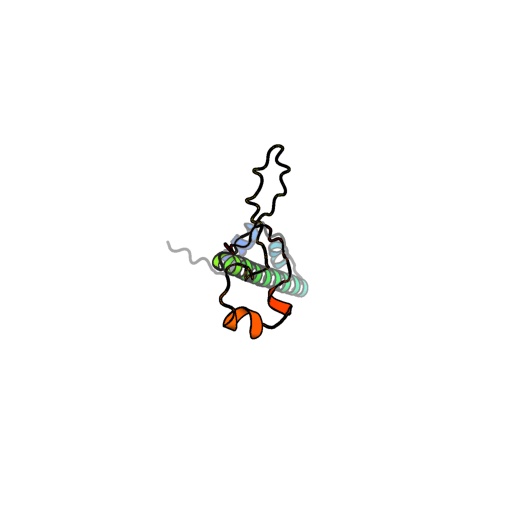1.400 1.00 76.06 87 LEU A N 1
ATOM 689 C CA . LEU A 1 87 ? -14.456 -12.762 40.690 1.00 76.06 87 LEU A CA 1
ATOM 690 C C . LEU A 1 87 ? -14.988 -13.908 41.532 1.00 76.06 87 LEU A C 1
ATOM 692 O O . LEU A 1 87 ? -15.194 -15.001 41.004 1.00 76.06 87 LEU A O 1
ATOM 696 N N . ASN A 1 88 ? -15.252 -13.676 42.815 1.00 75.31 88 ASN A N 1
ATOM 697 C CA . ASN A 1 88 ? -16.190 -14.540 43.480 1.00 75.31 88 ASN A CA 1
ATOM 698 C C . ASN A 1 88 ? -17.560 -14.399 42.795 1.00 75.31 88 ASN A C 1
ATOM 700 O O . ASN A 1 88 ? -18.357 -13.523 43.139 1.00 75.31 88 ASN A O 1
ATOM 704 N N . ARG A 1 89 ? -17.838 -15.298 41.845 1.00 74.75 89 ARG A N 1
ATOM 705 C CA . ARG A 1 89 ? -19.097 -15.329 41.092 1.00 74.75 89 ARG A CA 1
ATOM 706 C C . ARG A 1 89 ? -20.296 -15.618 41.994 1.00 74.75 89 ARG A C 1
ATOM 708 O O . ARG A 1 89 ? -21.434 -15.409 41.583 1.00 74.75 89 ARG A O 1
ATOM 715 N N . ILE A 1 90 ? -20.062 -16.151 43.199 1.00 77.00 90 ILE A N 1
ATOM 716 C CA . ILE A 1 90 ? -21.107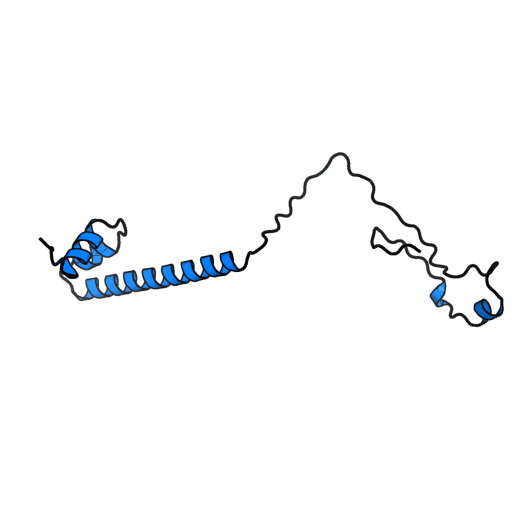 -16.731 44.039 1.00 77.00 90 ILE A CA 1
ATOM 717 C C . ILE A 1 90 ? -20.973 -16.253 45.480 1.00 77.00 90 ILE A C 1
ATOM 719 O O . ILE A 1 90 ? -20.074 -16.611 46.242 1.00 77.00 90 ILE A O 1
ATOM 723 N N . ARG A 1 91 ? -21.959 -15.475 45.918 1.00 80.12 91 ARG A N 1
ATOM 724 C CA . ARG A 1 91 ? -22.061 -15.071 47.317 1.00 80.12 91 ARG A CA 1
ATOM 725 C C . ARG A 1 91 ? -22.676 -16.207 48.131 1.00 80.12 91 ARG A C 1
ATOM 727 O O . ARG A 1 91 ? -23.892 -16.363 48.131 1.00 80.12 91 ARG A O 1
ATOM 734 N N . GLN A 1 92 ? -21.848 -16.962 48.857 1.00 80.44 92 GLN A N 1
ATOM 735 C CA . GLN A 1 92 ? -22.284 -18.122 49.655 1.00 80.44 92 GLN A CA 1
ATOM 736 C C . GLN A 1 92 ? -23.465 -17.813 50.590 1.00 80.44 92 GLN A C 1
ATOM 738 O O . GLN A 1 92 ? -24.354 -18.641 50.740 1.00 80.44 92 GLN A O 1
ATOM 743 N N . SER A 1 93 ? -23.534 -16.601 51.154 1.00 83.56 93 SER A N 1
ATOM 744 C CA . SER A 1 93 ? -24.628 -16.193 52.047 1.00 83.56 93 SER A CA 1
ATOM 745 C C . SER A 1 93 ? -25.981 -15.963 51.362 1.00 83.56 93 SER A C 1
ATOM 747 O O . SER A 1 93 ? -26.990 -15.840 52.048 1.00 83.56 93 SER A O 1
ATOM 749 N N . LYS A 1 94 ? -26.016 -15.863 50.028 1.00 84.50 94 LYS A N 1
ATOM 750 C CA . LYS A 1 94 ? -27.238 -15.673 49.227 1.00 84.50 94 LYS A CA 1
ATOM 751 C C . LYS A 1 94 ? -27.481 -16.812 48.231 1.00 84.50 94 LYS A C 1
ATOM 753 O O . LYS A 1 94 ? -28.490 -16.799 47.533 1.00 84.50 94 LYS A O 1
ATOM 758 N N . ALA A 1 95 ? -26.553 -17.761 48.131 1.00 83.38 95 ALA A N 1
ATOM 759 C CA . ALA A 1 95 ? -26.641 -18.878 47.208 1.00 83.38 95 ALA A CA 1
ATOM 760 C C . ALA A 1 95 ? -27.422 -20.038 47.845 1.00 83.38 95 ALA A C 1
ATOM 762 O O . ALA A 1 95 ? -27.252 -20.315 49.035 1.00 83.38 95 ALA A O 1
ATOM 763 N N . PRO A 1 96 ? -28.258 -20.750 47.077 1.00 87.75 96 PRO A N 1
ATOM 764 C CA . PRO A 1 96 ? -28.931 -21.929 47.592 1.00 87.75 96 PRO A CA 1
ATOM 765 C C . PRO A 1 96 ? -27.908 -23.036 47.895 1.00 87.75 96 PRO A C 1
ATOM 767 O O . PRO A 1 96 ? -26.935 -23.231 47.163 1.00 87.75 96 PRO A O 1
ATOM 770 N N . GLN A 1 97 ? -28.125 -23.776 48.985 1.00 84.25 97 GLN A N 1
ATOM 771 C CA . GLN A 1 97 ? -27.129 -24.710 49.533 1.00 84.25 97 GLN A CA 1
ATOM 772 C C . GLN A 1 97 ? -26.721 -25.829 48.561 1.00 84.25 97 GLN A C 1
ATOM 774 O O . GLN A 1 97 ? -25.584 -26.299 48.611 1.00 84.25 97 GLN A O 1
ATOM 779 N N . TYR A 1 98 ? -27.616 -26.236 47.654 1.00 85.12 98 TYR A N 1
ATOM 780 C CA . TYR A 1 98 ? -27.309 -27.248 46.639 1.00 85.12 98 TYR A CA 1
ATOM 781 C C . TYR A 1 98 ? -26.250 -26.766 45.640 1.00 85.12 98 TYR A C 1
ATOM 783 O O . TYR A 1 98 ? -25.450 -27.564 45.161 1.00 85.12 98 TYR A O 1
ATOM 791 N N . LEU A 1 99 ? -26.223 -25.464 45.342 1.00 83.38 99 LEU A N 1
ATOM 792 C CA . LEU A 1 99 ? -25.275 -24.869 44.410 1.00 83.38 99 LEU A CA 1
ATOM 793 C C . LEU A 1 99 ? -23.889 -24.813 45.062 1.00 83.38 99 LEU A C 1
ATOM 795 O O . LEU A 1 99 ? -22.926 -25.314 44.497 1.00 83.38 99 LEU A O 1
ATOM 799 N N . VAL A 1 100 ? -23.810 -24.306 46.300 1.00 80.56 100 VAL A N 1
ATOM 800 C CA . VAL A 1 100 ? -22.556 -24.170 47.069 1.00 80.56 100 VAL A CA 1
ATOM 801 C C . VAL A 1 100 ? -21.861 -25.516 47.297 1.00 80.56 100 VAL A C 1
ATOM 803 O O . VAL A 1 100 ? -20.638 -25.582 47.235 1.00 80.56 100 VAL A O 1
ATOM 806 N N . ARG A 1 101 ? -22.620 -26.600 47.517 1.00 82.38 101 ARG A N 1
ATOM 807 C CA . ARG A 1 101 ? -22.061 -27.947 47.736 1.00 82.38 101 ARG A CA 1
ATOM 808 C C . ARG A 1 101 ? -21.460 -28.601 46.488 1.00 82.38 101 ARG A C 1
ATOM 810 O O . ARG A 1 101 ? -20.608 -29.465 46.643 1.00 82.38 101 ARG A O 1
ATOM 817 N N . ASN A 1 102 ? -21.905 -28.226 45.288 1.00 82.88 102 ASN A N 1
ATOM 818 C CA . ASN A 1 102 ? -21.528 -28.894 44.034 1.00 82.88 102 ASN A CA 1
ATOM 819 C C . ASN A 1 102 ? -20.561 -28.071 43.160 1.00 82.88 102 ASN A C 1
ATOM 821 O O . ASN A 1 102 ? -20.286 -28.454 42.025 1.00 82.88 102 ASN A O 1
ATOM 825 N N . LEU A 1 103 ? -20.053 -26.934 43.650 1.00 80.69 103 LEU A N 1
ATOM 826 C CA . LEU A 1 103 ? -19.164 -26.064 42.876 1.00 80.69 103 LEU A CA 1
ATOM 827 C C . LEU A 1 103 ? -17.682 -26.411 43.071 1.00 80.69 103 LEU A C 1
ATOM 829 O O . LEU A 1 103 ? -17.234 -26.564 44.208 1.00 80.69 103 LEU A O 1
ATOM 833 N N . PRO A 1 104 ? -16.888 -26.447 41.988 1.00 73.69 104 PRO A N 1
ATOM 834 C CA . PRO A 1 104 ? -15.440 -26.585 42.074 1.00 73.69 104 PRO A CA 1
ATOM 835 C C . PRO A 1 104 ? -14.758 -25.288 42.551 1.00 73.69 104 PRO A C 1
ATOM 837 O O . PRO A 1 104 ? -15.139 -24.177 42.174 1.00 73.69 104 PRO A O 1
ATOM 840 N N . SER A 1 105 ? -13.690 -25.432 43.342 1.00 67.44 105 SER A N 1
ATOM 841 C CA . SER A 1 105 ? -12.991 -24.347 44.057 1.00 67.44 105 SER A CA 1
ATOM 842 C C . SER A 1 105 ? -12.379 -23.250 43.173 1.00 67.44 105 SER A C 1
ATOM 844 O O . SER A 1 105 ? -12.050 -22.175 43.670 1.00 67.44 105 SER A O 1
ATOM 846 N N . TYR A 1 106 ? -12.227 -23.483 41.865 1.00 70.38 106 TYR A N 1
ATOM 847 C CA . TYR A 1 106 ? -11.603 -22.526 40.939 1.00 70.38 106 TYR A CA 1
ATOM 848 C C . TYR A 1 106 ? -12.484 -21.298 40.631 1.00 70.38 106 TYR A C 1
ATOM 850 O O . TYR A 1 106 ? -11.993 -20.291 40.129 1.00 70.38 106 TYR A O 1
ATOM 858 N N . ILE A 1 107 ? -13.780 -21.355 40.949 1.00 68.62 107 ILE A N 1
ATOM 859 C CA . ILE A 1 107 ? -14.776 -20.320 40.617 1.00 68.62 107 ILE A CA 1
ATOM 860 C C . ILE A 1 107 ? -14.660 -19.058 41.512 1.00 68.62 107 ILE A C 1
ATOM 862 O O . ILE A 1 107 ? -15.359 -18.074 41.285 1.00 68.62 107 ILE A O 1
ATOM 866 N N . MET A 1 108 ? -13.758 -19.048 42.503 1.00 62.94 108 MET A N 1
ATOM 867 C CA . MET A 1 108 ? -13.655 -18.003 43.541 1.00 62.94 108 MET A CA 1
ATOM 868 C C . MET A 1 108 ? -12.488 -16.998 43.365 1.00 62.94 108 MET A C 1
ATOM 870 O O . MET A 1 108 ? -12.270 -16.166 44.243 1.00 62.94 108 MET A O 1
ATOM 874 N N . VAL A 1 109 ? -11.682 -17.081 42.303 1.00 60.16 109 VAL A N 1
ATOM 875 C CA . VAL A 1 109 ? -10.392 -16.351 42.183 1.00 60.16 109 VAL A CA 1
ATOM 876 C C . VAL A 1 109 ? -10.576 -14.964 41.583 1.00 60.16 109 VAL A C 1
ATOM 878 O O . VAL A 1 109 ? -11.115 -14.985 40.503 1.00 60.16 109 VAL A O 1
ATOM 881 N N . GLY A 1 110 ? -10.079 -13.855 42.186 1.00 55.28 110 GLY A N 1
ATOM 882 C CA . GLY A 1 110 ? -10.085 -12.408 41.777 1.00 55.28 110 GLY A CA 1
ATOM 883 C C . GLY A 1 110 ? -9.254 -11.964 40.540 1.00 55.28 110 GLY A C 1
ATOM 884 O O . GLY A 1 110 ? -8.223 -12.562 40.262 1.00 55.28 110 GLY A O 1
ATOM 885 N N . LYS A 1 111 ? -9.690 -10.919 39.797 1.00 57.44 111 LYS A N 1
ATOM 886 C CA . LYS A 1 111 ? -9.074 -10.314 38.584 1.00 57.44 111 LYS A CA 1
ATOM 887 C C . LYS A 1 111 ? -9.535 -8.860 38.435 1.00 57.44 111 LYS A C 1
ATOM 889 O O . LYS A 1 111 ? -10.673 -8.531 38.760 1.00 57.44 111 LYS A O 1
ATOM 894 N N . VAL A 1 112 ? -8.630 -8.014 37.951 1.00 59.47 112 VAL A N 1
ATOM 895 C CA . VAL A 1 112 ? -8.840 -6.593 37.642 1.00 59.47 112 VAL A CA 1
ATOM 896 C C . VAL A 1 112 ? -8.638 -6.422 36.139 1.00 59.47 112 VAL A C 1
ATOM 898 O O . VAL A 1 112 ? -7.593 -6.830 35.631 1.00 59.47 112 VAL A O 1
ATOM 901 N N . ASP A 1 113 ? -9.615 -5.845 35.438 1.00 58.16 113 ASP A N 1
ATOM 902 C CA . ASP A 1 113 ? -9.570 -5.660 33.985 1.00 58.16 113 ASP A CA 1
ATOM 903 C C . ASP A 1 113 ? -9.649 -4.170 33.626 1.00 58.16 113 ASP A C 1
ATOM 905 O O . ASP A 1 113 ? -10.564 -3.449 34.026 1.00 58.16 113 ASP A O 1
ATOM 909 N N . PHE A 1 114 ? -8.676 -3.703 32.846 1.00 57.84 114 PHE A N 1
ATOM 910 C CA . PHE A 1 114 ? -8.603 -2.328 32.360 1.00 57.84 114 PHE A CA 1
ATOM 911 C C . PHE A 1 114 ? -9.200 -2.254 30.946 1.00 57.84 114 PHE A C 1
ATOM 913 O O . PHE A 1 114 ? -8.485 -2.351 29.955 1.00 57.84 114 PHE A O 1
ATOM 920 N N . GLY A 1 115 ? -10.526 -2.109 30.845 1.00 55.25 115 GLY A N 1
ATOM 921 C CA . GLY A 1 115 ? -11.175 -1.597 29.627 1.00 55.25 115 GLY A CA 1
ATOM 922 C C . GLY A 1 115 ? -11.592 -2.595 28.534 1.00 55.25 115 GLY A C 1
ATOM 923 O O . GLY A 1 115 ? -11.982 -2.156 27.457 1.00 55.25 115 GLY A O 1
ATOM 924 N N . HIS A 1 116 ? -11.595 -3.909 28.773 1.00 56.94 116 HIS A N 1
ATOM 925 C CA . HIS A 1 116 ? -12.141 -4.889 27.818 1.00 56.94 116 HIS A CA 1
ATOM 926 C C . HIS A 1 116 ? -13.565 -5.323 28.184 1.00 56.94 116 HIS A C 1
ATOM 928 O O . HIS A 1 116 ? -13.736 -6.428 28.677 1.00 56.94 116 HIS A O 1
ATOM 934 N N . GLY A 1 117 ? -14.564 -4.458 27.950 1.00 52.19 117 GLY A N 1
ATOM 935 C CA . GLY A 1 117 ? -15.972 -4.785 27.622 1.00 52.19 117 GLY A CA 1
ATOM 936 C C . GLY A 1 117 ? -16.768 -5.843 28.416 1.00 52.19 117 GLY A C 1
ATOM 937 O O . GLY A 1 117 ? -17.904 -6.126 28.049 1.00 52.19 117 GLY A O 1
ATOM 938 N N . LEU A 1 118 ? -16.229 -6.434 29.475 1.00 55.22 118 LEU A N 1
ATOM 939 C CA . LEU A 1 118 ? -16.871 -7.438 30.308 1.00 55.22 118 LEU A CA 1
ATOM 940 C C . LEU A 1 118 ? -17.427 -6.710 31.522 1.00 55.22 118 LEU A C 1
ATOM 942 O O . LEU A 1 118 ? -16.775 -6.566 32.555 1.00 55.22 118 LEU A O 1
ATOM 946 N N . VAL A 1 119 ? -18.641 -6.198 31.355 1.00 56.09 119 VAL A N 1
ATOM 947 C CA . VAL A 1 119 ? -19.488 -5.853 32.491 1.00 56.09 119 VAL A CA 1
ATOM 948 C C . VAL A 1 119 ? -19.747 -7.171 33.221 1.00 56.09 119 VAL A C 1
ATOM 950 O O . VAL A 1 119 ? -20.190 -8.138 32.596 1.00 56.09 119 VAL A O 1
ATOM 953 N N . CYS A 1 120 ? -19.392 -7.237 34.503 1.00 56.59 120 CYS A N 1
ATOM 954 C CA . CYS A 1 120 ? -19.983 -8.237 35.382 1.00 56.59 120 CYS A CA 1
ATOM 955 C C . CYS A 1 120 ? -21.519 -8.115 35.332 1.00 56.59 120 CYS A C 1
ATOM 957 O O . CYS A 1 120 ? -22.168 -9.173 35.398 1.00 56.59 120 CYS A O 1
#

Foldseek 3Di:
DDPPCDVVNVLVVCLVPDPPVLSVQLPPDPDPVSNVVSVVVVVVVVVVVVVVVVVVVVVVVVVDDDDDDDDDDDPDDDDADWDFDQQLPDDPVPDDPVVVVPDDPVSRDGDTDGDDPDDD